Protein AF-A0A9E3K3X7-F1 (afdb_monomer_lite)

Radius of gyration: 11.56 Å; chains: 1; bounding box: 27×23×28 Å

Secondary structure (DSSP, 8-state):
---TT--S---HHHHHHHHHHHHTT--------------THHHHHHHHHHHHH--

Foldseek 3Di:
DPFPPDPDPDDLLVLLVQLLVVLVVVDDDDDDDDDDPPDPCPVSSVVSSVNSNPD

Structure (mmCIF, N/CA/C/O backbone):
data_AF-A0A9E3K3X7-F1
#
_entry.id   AF-A0A9E3K3X7-F1
#
loop_
_atom_site.group_PDB
_atom_site.id
_atom_site.type_symbol
_atom_site.label_atom_id
_atom_site.label_alt_id
_atom_site.label_comp_id
_atom_site.label_asym_id
_atom_site.label_entity_id
_atom_site.label_seq_id
_atom_site.pdbx_PDB_ins_code
_atom_site.Cartn_x
_atom_site.Cartn_y
_atom_site.Cartn_z
_atom_site.occupancy
_atom_site.B_iso_or_equiv
_atom_site.auth_seq_id
_atom_site.auth_comp_id
_atom_site.auth_asym_id
_atom_site.auth_atom_id
_atom_site.pdbx_PDB_model_num
ATOM 1 N N . SER A 1 1 ? 4.111 -2.613 -12.724 1.00 55.97 1 SER A N 1
ATOM 2 C CA . SER A 1 1 ? 4.569 -3.453 -13.854 1.00 55.97 1 SER A CA 1
ATOM 3 C C . SER A 1 1 ? 6.092 -3.426 -13.958 1.00 55.97 1 SER A C 1
ATOM 5 O O . SER A 1 1 ? 6.643 -2.400 -14.325 1.00 55.97 1 SER A O 1
ATOM 7 N N . GLY A 1 2 ? 6.763 -4.523 -13.590 1.00 63.38 2 GLY A N 1
ATOM 8 C CA . GLY A 1 2 ? 8.235 -4.617 -13.557 1.00 63.38 2 GLY A CA 1
ATOM 9 C C . GLY A 1 2 ? 8.760 -5.888 -12.873 1.00 63.38 2 GLY A C 1
ATOM 10 O O . GLY A 1 2 ? 9.870 -6.324 -13.151 1.00 63.38 2 GLY A O 1
ATOM 11 N N . ASP A 1 3 ? 7.942 -6.532 -12.031 1.00 69.25 3 ASP A N 1
ATOM 12 C CA . ASP A 1 3 ? 8.277 -7.823 -11.424 1.00 69.25 3 ASP A CA 1
ATOM 13 C C . ASP A 1 3 ? 8.095 -8.974 -12.441 1.00 69.25 3 ASP A C 1
ATOM 15 O O . ASP A 1 3 ? 6.962 -9.223 -12.864 1.00 69.25 3 ASP A O 1
ATOM 19 N N . PRO A 1 4 ? 9.164 -9.705 -12.816 1.00 67.31 4 PRO A N 1
ATOM 20 C CA . PRO A 1 4 ? 9.101 -10.794 -13.793 1.00 67.31 4 PRO A CA 1
ATOM 21 C C . PRO A 1 4 ? 8.292 -12.012 -13.318 1.00 67.31 4 PRO A C 1
ATOM 23 O O . PRO A 1 4 ? 7.971 -12.879 -14.128 1.00 67.31 4 PRO A O 1
ATOM 26 N N . ARG A 1 5 ? 7.955 -12.095 -12.024 1.00 71.25 5 ARG A N 1
ATOM 27 C CA . ARG A 1 5 ? 7.096 -13.146 -11.450 1.00 71.25 5 ARG A CA 1
ATOM 28 C C . ARG A 1 5 ? 5.653 -12.684 -11.241 1.00 71.25 5 ARG A C 1
ATOM 30 O O . ARG A 1 5 ? 4.821 -13.474 -10.799 1.00 71.25 5 ARG A O 1
ATOM 37 N N . SER A 1 6 ? 5.343 -11.420 -11.533 1.00 75.75 6 SER A N 1
ATOM 38 C CA . SER A 1 6 ? 3.978 -10.915 -11.412 1.00 75.75 6 SER A CA 1
ATOM 39 C C . SER A 1 6 ? 3.132 -11.366 -12.596 1.00 75.75 6 SER A C 1
ATOM 41 O O . SER A 1 6 ? 3.401 -11.013 -13.742 1.00 75.75 6 SER A O 1
ATOM 43 N N . HIS A 1 7 ? 2.048 -12.078 -12.300 1.00 83.69 7 HIS A N 1
ATOM 44 C CA . HIS A 1 7 ? 0.976 -12.366 -13.256 1.00 83.69 7 HIS A CA 1
ATOM 45 C C . HIS A 1 7 ? -0.143 -11.311 -13.223 1.00 83.69 7 HIS A C 1
ATOM 47 O O . HIS A 1 7 ? -1.114 -11.412 -13.970 1.00 83.69 7 HIS A O 1
ATOM 53 N N . PHE A 1 8 ? -0.012 -10.292 -12.367 1.00 81.75 8 PHE A N 1
ATOM 54 C CA . PHE A 1 8 ? -0.986 -9.218 -12.211 1.00 81.75 8 PHE A CA 1
ATOM 55 C C . PHE A 1 8 ? -0.530 -7.949 -12.938 1.00 81.75 8 PHE A C 1
ATOM 57 O O . PHE A 1 8 ? 0.628 -7.535 -12.840 1.00 81.75 8 PHE A O 1
ATOM 64 N N . GLY A 1 9 ? -1.463 -7.309 -13.647 1.00 87.56 9 GLY A N 1
ATOM 65 C CA . GLY A 1 9 ? -1.246 -6.080 -14.417 1.00 87.56 9 GLY A CA 1
ATOM 66 C C . GLY A 1 9 ? -1.325 -4.797 -13.588 1.00 87.56 9 GLY A C 1
ATOM 67 O O . GLY A 1 9 ? -1.834 -3.800 -14.086 1.00 87.56 9 GLY A O 1
ATOM 68 N N . LEU A 1 10 ? -0.874 -4.825 -12.329 1.00 91.12 10 LEU A N 1
ATOM 69 C CA . LEU A 1 10 ? -0.978 -3.675 -11.428 1.00 91.12 10 LEU A CA 1
ATOM 70 C C . LEU A 1 10 ? 0.061 -2.592 -11.761 1.00 91.12 10 LEU A C 1
ATOM 72 O O . LEU A 1 10 ? 1.257 -2.855 -11.982 1.00 91.12 10 LEU A O 1
ATOM 76 N N . SER A 1 11 ? -0.418 -1.357 -11.754 1.00 92.06 11 SER A N 1
ATOM 77 C CA . SER A 1 11 ? 0.352 -0.119 -11.764 1.00 92.06 11 SER A CA 1
ATOM 78 C C . SER A 1 11 ? 0.589 0.374 -10.332 1.00 92.06 11 SER A C 1
ATOM 80 O O . SER A 1 11 ? -0.090 -0.051 -9.399 1.00 92.06 11 SER A O 1
ATOM 82 N N . SER A 1 12 ? 1.542 1.289 -10.130 1.00 92.56 12 SER A N 1
ATOM 83 C CA . SER A 1 12 ? 1.824 1.822 -8.7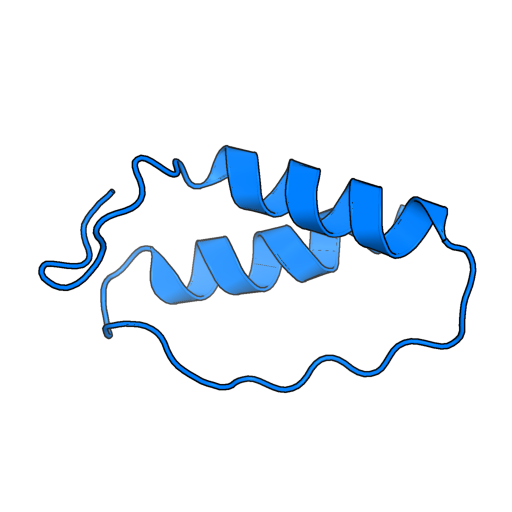88 1.00 92.56 12 SER A CA 1
ATOM 84 C C . SER A 1 12 ? 0.620 2.531 -8.160 1.00 92.56 12 SER A C 1
ATOM 86 O O . SER A 1 12 ? 0.422 2.428 -6.952 1.00 92.56 12 SER A O 1
ATOM 88 N N . GLY A 1 13 ? -0.221 3.190 -8.965 1.00 95.00 13 GLY A N 1
ATOM 89 C CA . GLY A 1 13 ? -1.439 3.846 -8.478 1.00 95.00 13 GLY A CA 1
ATOM 90 C C . GLY A 1 13 ? -2.483 2.871 -7.924 1.00 95.00 13 GLY A C 1
ATOM 91 O O . GLY A 1 13 ? -3.247 3.232 -7.035 1.00 95.00 13 GLY A O 1
ATOM 92 N N . ASP A 1 14 ? -2.481 1.612 -8.371 1.00 96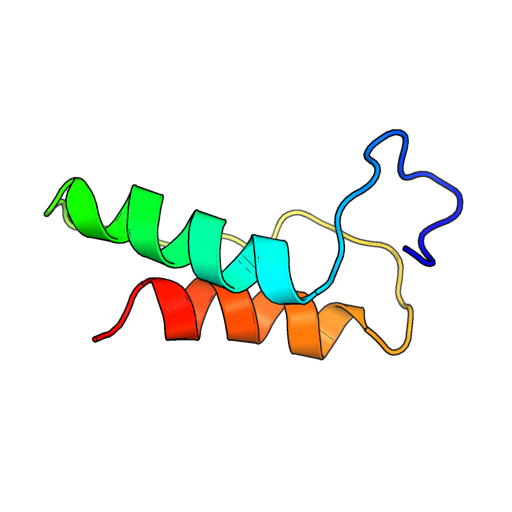.69 14 ASP A N 1
ATOM 93 C CA . ASP A 1 14 ? -3.422 0.607 -7.866 1.00 96.69 14 ASP A CA 1
ATOM 94 C C . ASP A 1 14 ? -3.151 0.242 -6.400 1.00 96.69 14 ASP A C 1
ATOM 96 O O . ASP A 1 14 ? -4.070 -0.148 -5.681 1.00 96.69 14 ASP A O 1
ATOM 100 N N . PHE A 1 15 ? -1.914 0.412 -5.925 1.00 96.62 15 PHE A N 1
ATOM 101 C CA . PHE A 1 15 ? -1.559 0.151 -4.530 1.00 96.62 15 PHE A CA 1
ATOM 102 C C . PHE A 1 15 ? -2.170 1.176 -3.563 1.00 96.62 15 PHE A C 1
ATOM 104 O O . PHE A 1 15 ? -2.581 0.779 -2.475 1.00 96.62 15 PHE A O 1
ATOM 111 N N . LEU A 1 16 ? -2.364 2.433 -3.991 1.00 98.12 16 LEU A N 1
ATOM 112 C CA . LEU A 1 16 ? -3.144 3.426 -3.231 1.00 98.12 16 LEU A CA 1
ATOM 113 C C . LEU A 1 16 ? -4.591 2.949 -3.067 1.00 98.12 16 LEU A C 1
ATOM 115 O O . LEU A 1 16 ? -5.118 2.874 -1.960 1.00 98.12 16 LEU A O 1
ATOM 119 N N . ARG A 1 17 ? -5.211 2.512 -4.170 1.00 98.00 17 ARG A N 1
ATOM 120 C CA . ARG A 1 17 ? -6.587 1.992 -4.181 1.00 98.00 17 ARG A CA 1
ATOM 121 C C . ARG A 1 17 ? -6.753 0.757 -3.287 1.00 98.00 17 ARG A C 1
ATOM 123 O O . ARG A 1 17 ? -7.825 0.542 -2.719 1.00 98.00 17 ARG A O 1
ATOM 130 N N . ILE A 1 18 ? -5.722 -0.085 -3.197 1.00 97.75 18 ILE A N 1
ATOM 131 C CA . ILE A 1 18 ? -5.695 -1.235 -2.286 1.00 97.75 18 ILE A CA 1
ATOM 132 C C . ILE A 1 18 ? -5.683 -0.751 -0.833 1.00 97.75 18 ILE A C 1
ATOM 134 O O . ILE A 1 18 ? -6.520 -1.216 -0.058 1.00 97.75 18 ILE A O 1
ATOM 138 N N . GLY A 1 19 ? -4.805 0.197 -0.489 1.00 98.19 19 GLY A N 1
ATOM 139 C CA . GLY A 1 19 ? -4.764 0.829 0.833 1.00 98.19 19 GLY A CA 1
ATOM 140 C C . GLY A 1 19 ? -6.125 1.389 1.253 1.00 98.19 19 GLY A C 1
ATOM 141 O O . GLY A 1 19 ? -6.654 0.995 2.292 1.00 98.19 19 GLY A O 1
ATOM 142 N N . GLU A 1 20 ? -6.757 2.184 0.382 1.00 98.31 20 GLU A N 1
ATOM 143 C CA . GLU A 1 20 ? -8.075 2.793 0.629 1.00 98.31 20 GLU A CA 1
ATOM 144 C C . GLU A 1 20 ? -9.151 1.743 0.935 1.00 98.31 20 GLU A C 1
ATOM 146 O O . GLU A 1 20 ? -9.986 1.910 1.827 1.00 98.31 20 GLU A O 1
ATOM 151 N N . ARG A 1 21 ? -9.151 0.634 0.183 1.00 98.12 21 ARG A N 1
ATOM 152 C CA . ARG A 1 21 ? -10.126 -0.451 0.362 1.00 98.12 21 ARG A CA 1
ATOM 153 C C . ARG A 1 21 ? -9.931 -1.197 1.674 1.00 98.12 21 ARG A C 1
ATOM 155 O O . ARG A 1 21 ? -10.924 -1.6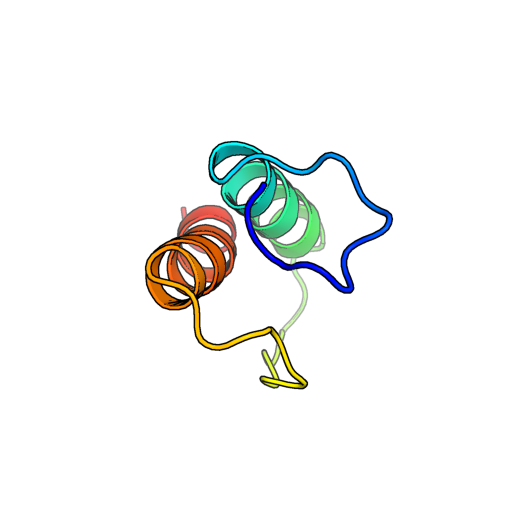23 2.258 1.00 98.12 21 ARG A O 1
ATOM 162 N N . ILE A 1 22 ? -8.688 -1.370 2.118 1.00 98.25 22 ILE A N 1
ATOM 163 C CA . ILE A 1 22 ? -8.392 -1.966 3.425 1.00 98.25 22 ILE A CA 1
ATOM 164 C C . ILE A 1 22 ? -8.821 -0.990 4.531 1.00 98.25 22 ILE A C 1
ATOM 166 O O . ILE A 1 22 ? -9.523 -1.398 5.455 1.00 98.25 22 ILE A O 1
ATOM 170 N N . GLY A 1 23 ? -8.488 0.299 4.401 1.00 97.56 23 GLY A N 1
ATOM 171 C CA . GLY A 1 23 ? -8.843 1.349 5.364 1.00 97.56 23 GLY A CA 1
ATOM 172 C C . GLY A 1 23 ? -10.351 1.512 5.552 1.00 97.56 23 GLY A C 1
ATOM 173 O O . GLY A 1 23 ? -10.825 1.660 6.679 1.00 97.56 23 GLY A O 1
ATOM 174 N N . TYR A 1 24 ? -11.129 1.363 4.475 1.00 97.94 24 TYR A N 1
ATOM 175 C CA . TYR A 1 24 ? -12.596 1.394 4.510 1.00 97.94 24 TYR A CA 1
ATOM 176 C C . TYR A 1 24 ? -13.221 0.382 5.489 1.00 97.94 24 TYR A C 1
ATOM 178 O O . TYR A 1 24 ? -14.335 0.596 5.964 1.00 97.94 24 TYR A O 1
ATOM 186 N N . LEU A 1 25 ? -12.524 -0.710 5.822 1.00 97.44 25 LEU A N 1
ATOM 187 C CA . LEU A 1 25 ? -13.024 -1.706 6.773 1.00 97.44 25 LEU A CA 1
ATOM 188 C C . LEU A 1 25 ? -13.072 -1.184 8.219 1.00 97.44 25 LEU A C 1
ATOM 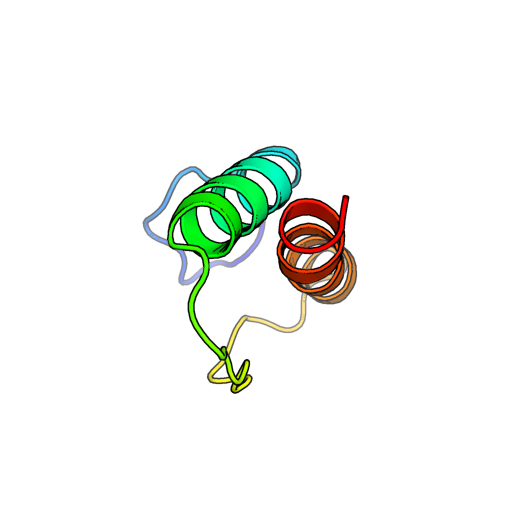190 O O . LEU A 1 25 ? -13.816 -1.739 9.025 1.00 97.44 25 LEU A O 1
ATOM 194 N N . GLY A 1 26 ? -12.305 -0.141 8.562 1.00 96.38 26 GLY A N 1
ATOM 195 C CA . GLY A 1 26 ? -12.339 0.487 9.888 1.00 96.38 26 GLY A CA 1
ATOM 196 C C . GLY A 1 26 ? -11.875 -0.417 11.037 1.00 96.38 26 GLY A C 1
ATOM 197 O O . GLY A 1 26 ? -12.320 -0.247 12.172 1.00 96.38 26 GLY A O 1
ATOM 198 N N . LEU A 1 27 ? -11.013 -1.400 10.754 1.00 97.81 27 LEU A N 1
ATOM 199 C CA . LEU A 1 27 ? -10.5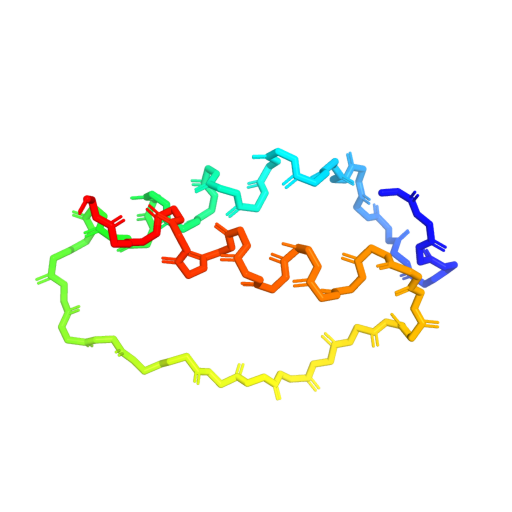21 -2.373 11.733 1.00 97.81 27 LEU A CA 1
ATOM 200 C C . LEU A 1 27 ? -9.073 -2.077 12.156 1.00 97.81 27 LEU A C 1
ATOM 202 O O . LEU A 1 27 ? -8.273 -1.640 11.323 1.00 97.81 27 LEU A O 1
ATOM 206 N N . PRO A 1 28 ? -8.687 -2.390 13.411 1.00 97.69 28 PRO A N 1
ATOM 207 C CA . PRO A 1 28 ? -7.281 -2.428 13.803 1.00 97.69 28 PRO A CA 1
ATOM 208 C C . PRO A 1 28 ? -6.505 -3.367 12.873 1.00 97.69 28 PRO A C 1
ATOM 210 O O . PRO A 1 28 ? -6.806 -4.558 12.795 1.00 97.69 28 PRO A O 1
ATOM 213 N N . THR A 1 29 ? -5.531 -2.820 12.148 1.00 97.75 29 THR A N 1
ATOM 214 C CA . THR A 1 29 ? -4.838 -3.515 11.056 1.00 97.75 29 THR A CA 1
ATOM 215 C C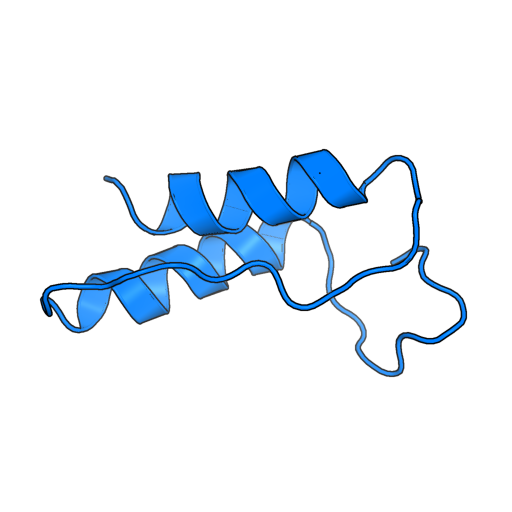 . THR A 1 29 ? -3.337 -3.535 11.316 1.00 97.75 29 THR A C 1
ATOM 217 O O . THR A 1 29 ? -2.754 -2.525 11.702 1.00 97.75 29 THR A O 1
ATOM 220 N N . VAL A 1 30 ? -2.707 -4.689 11.095 1.00 98.06 30 VAL A N 1
ATOM 221 C CA . VAL A 1 30 ? -1.247 -4.848 11.093 1.00 98.06 30 VAL A CA 1
ATOM 222 C C . VAL A 1 30 ? -0.817 -5.199 9.675 1.00 98.06 30 VAL A C 1
ATOM 224 O O . VAL A 1 30 ? -1.317 -6.166 9.103 1.00 98.06 30 VAL A O 1
ATOM 227 N N . PHE A 1 31 ? 0.124 -4.437 9.120 1.00 97.44 31 PHE A N 1
ATOM 228 C CA . PHE A 1 31 ? 0.738 -4.743 7.831 1.00 97.44 31 PHE A CA 1
ATOM 229 C C . PHE A 1 31 ? 1.984 -5.607 8.033 1.00 97.44 31 PHE A C 1
ATOM 231 O O . PHE A 1 31 ? 2.891 -5.241 8.781 1.00 97.44 31 PHE A O 1
ATOM 238 N N . VAL A 1 32 ? 2.031 -6.751 7.351 1.00 97.25 32 VAL A N 1
ATOM 239 C CA . VAL A 1 32 ? 3.176 -7.670 7.340 1.00 97.25 32 VAL A CA 1
ATOM 240 C C . VAL A 1 32 ? 3.748 -7.699 5.928 1.00 97.25 32 VAL A C 1
ATOM 242 O O . VAL A 1 32 ? 3.022 -7.927 4.961 1.00 97.25 32 VAL A O 1
ATOM 245 N N . PHE A 1 33 ? 5.046 -7.433 5.794 1.00 94.44 33 PHE A N 1
ATOM 246 C CA . PHE A 1 33 ? 5.721 -7.492 4.502 1.00 94.44 33 PHE A CA 1
ATOM 247 C C . PHE A 1 33 ? 6.089 -8.942 4.166 1.00 94.44 33 PHE A C 1
ATOM 249 O O . PHE A 1 33 ? 6.984 -9.510 4.786 1.00 94.44 33 PHE A O 1
ATOM 256 N N . GLU A 1 34 ? 5.400 -9.526 3.184 1.00 92.12 34 GLU A N 1
ATOM 257 C CA . GLU A 1 34 ? 5.608 -10.918 2.755 1.00 92.12 34 GLU A CA 1
ATOM 258 C C . GLU A 1 34 ? 6.681 -11.041 1.662 1.00 92.12 34 GLU A C 1
ATOM 260 O O . GLU A 1 34 ? 7.623 -11.825 1.767 1.00 92.12 34 GLU A O 1
ATOM 265 N N . GLY A 1 35 ? 6.556 -10.264 0.583 1.00 85.69 35 GLY A N 1
ATOM 266 C CA . GLY A 1 35 ? 7.469 -10.355 -0.550 1.00 85.69 35 GLY A CA 1
ATOM 267 C C . GLY A 1 35 ? 7.188 -9.354 -1.667 1.00 85.69 35 GLY A C 1
ATOM 268 O O . GLY A 1 35 ? 6.295 -8.517 -1.589 1.00 85.69 35 GLY A O 1
ATOM 269 N N . GLY A 1 36 ? 7.990 -9.461 -2.722 1.00 84.75 36 GLY A N 1
ATOM 270 C CA . GLY A 1 36 ? 8.007 -8.579 -3.887 1.00 84.75 36 GLY A CA 1
ATOM 271 C C . GLY A 1 36 ? 9.412 -8.595 -4.478 1.00 84.75 36 GLY A C 1
ATOM 272 O O . GLY A 1 36 ? 10.389 -8.663 -3.730 1.00 84.75 36 GLY A O 1
ATOM 273 N N . SER A 1 37 ? 9.551 -8.632 -5.804 1.00 84.06 37 SER A N 1
ATOM 274 C CA . SER A 1 37 ? 10.891 -8.572 -6.401 1.00 84.06 37 SER A CA 1
ATOM 275 C C . SER A 1 37 ? 11.554 -7.227 -6.093 1.00 84.06 37 SER A C 1
ATOM 277 O O . SER A 1 37 ? 10.887 -6.194 -6.080 1.00 84.06 37 SER A O 1
ATOM 279 N N . VAL A 1 38 ? 12.871 -7.237 -5.853 1.00 84.25 38 VAL A N 1
ATOM 280 C CA . VAL A 1 38 ? 13.661 -6.022 -5.591 1.00 84.25 38 VAL A CA 1
ATOM 281 C C . VAL A 1 38 ? 13.823 -5.246 -6.898 1.00 84.25 38 VAL A C 1
ATOM 283 O O . VAL A 1 38 ? 14.822 -5.363 -7.602 1.00 84.25 38 VAL A O 1
ATOM 286 N N . VAL A 1 39 ? 12.781 -4.500 -7.242 1.00 84.69 39 VAL A N 1
ATOM 287 C CA . VAL A 1 39 ? 12.709 -3.586 -8.381 1.00 84.69 39 VAL A CA 1
ATOM 288 C C . VAL A 1 39 ? 12.573 -2.153 -7.858 1.00 84.69 39 VAL A C 1
ATOM 290 O O . VAL A 1 39 ? 12.135 -1.975 -6.716 1.00 84.69 39 VAL A O 1
ATOM 293 N N . PRO A 1 40 ? 12.936 -1.123 -8.645 1.00 86.00 40 PRO A N 1
ATOM 294 C CA . PRO A 1 40 ? 12.871 0.273 -8.202 1.00 86.00 40 PRO A CA 1
ATOM 295 C C . PRO A 1 40 ? 11.503 0.684 -7.638 1.00 86.00 40 PRO A C 1
ATOM 297 O O . PRO A 1 40 ? 11.422 1.491 -6.716 1.00 86.00 40 PRO A O 1
ATOM 300 N N . GLU A 1 41 ? 10.425 0.089 -8.147 1.00 89.50 41 GLU A N 1
ATOM 301 C CA . GLU A 1 41 ? 9.052 0.407 -7.764 1.00 89.50 41 GLU A CA 1
ATOM 302 C C . GLU A 1 41 ? 8.609 -0.260 -6.453 1.00 89.50 41 GLU A C 1
ATOM 304 O O . GLU A 1 41 ? 7.545 0.084 -5.944 1.00 89.50 41 GLU A O 1
ATOM 309 N N . LEU A 1 42 ? 9.378 -1.203 -5.888 1.00 90.94 42 LEU A N 1
ATOM 310 C CA . LEU A 1 42 ? 8.967 -1.955 -4.695 1.00 90.94 42 LEU A CA 1
ATOM 311 C C . LEU A 1 42 ? 8.659 -1.021 -3.520 1.00 90.94 42 LEU A C 1
ATOM 313 O O . LEU A 1 42 ? 7.596 -1.130 -2.916 1.00 90.94 42 LEU A O 1
ATOM 317 N N . GLY A 1 43 ? 9.566 -0.083 -3.233 1.00 92.88 43 GLY A N 1
ATOM 318 C CA . GLY A 1 43 ? 9.387 0.880 -2.145 1.00 92.88 43 GLY A CA 1
ATOM 319 C C . GLY A 1 43 ? 8.162 1.768 -2.357 1.00 92.88 43 GLY A C 1
ATOM 320 O O . GLY A 1 43 ? 7.358 1.921 -1.445 1.00 92.88 43 GLY A O 1
ATOM 321 N N . ILE A 1 44 ? 7.978 2.273 -3.580 1.00 94.94 44 ILE A N 1
ATOM 322 C CA . ILE A 1 44 ? 6.825 3.107 -3.951 1.00 94.94 44 ILE A CA 1
ATOM 323 C C . ILE A 1 44 ? 5.522 2.331 -3.751 1.00 94.94 44 ILE A C 1
ATOM 325 O O . ILE A 1 44 ? 4.599 2.833 -3.129 1.00 94.94 44 ILE A O 1
ATOM 329 N N . ASN A 1 45 ? 5.445 1.089 -4.230 1.00 95.12 45 ASN A N 1
ATOM 330 C CA . ASN A 1 45 ? 4.226 0.290 -4.120 1.00 95.12 45 ASN A CA 1
ATOM 331 C C . ASN A 1 45 ? 3.888 -0.043 -2.660 1.00 95.12 45 ASN A C 1
ATOM 333 O O . ASN A 1 45 ? 2.717 -0.017 -2.295 1.00 95.12 45 ASN A O 1
ATOM 337 N N . VAL A 1 46 ? 4.895 -0.330 -1.826 1.00 96.06 46 VAL A N 1
ATOM 338 C CA . VAL A 1 46 ? 4.697 -0.563 -0.385 1.00 96.06 46 VAL A CA 1
ATOM 339 C C . VAL A 1 46 ? 4.175 0.697 0.297 1.00 96.06 46 VAL A C 1
ATOM 341 O O . VAL A 1 46 ? 3.164 0.628 0.991 1.00 96.06 46 VAL A O 1
ATOM 344 N N . VAL A 1 47 ? 4.823 1.844 0.071 1.00 96.62 47 VAL A N 1
ATOM 345 C CA . VAL A 1 47 ? 4.397 3.128 0.648 1.00 96.62 47 VAL A CA 1
ATOM 346 C C . VAL A 1 47 ? 2.994 3.495 0.176 1.00 96.62 47 VAL A C 1
ATOM 348 O O . VAL A 1 47 ? 2.171 3.847 1.006 1.00 96.62 47 VAL A O 1
ATOM 351 N N . ASN A 1 48 ? 2.666 3.294 -1.100 1.00 97.56 48 ASN A N 1
ATOM 352 C CA . ASN A 1 48 ? 1.333 3.563 -1.636 1.00 97.56 48 ASN A CA 1
ATOM 353 C C . ASN A 1 48 ? 0.226 2.760 -0.933 1.00 97.56 48 ASN A C 1
ATOM 355 O O . ASN A 1 48 ? -0.875 3.272 -0.766 1.00 97.56 48 ASN A O 1
ATOM 359 N N . VAL A 1 49 ? 0.475 1.516 -0.504 1.00 97.88 49 VAL A N 1
ATOM 360 C CA . VAL A 1 49 ? -0.525 0.782 0.297 1.00 97.88 49 VAL A CA 1
ATOM 361 C C . VAL A 1 49 ? -0.755 1.469 1.641 1.00 97.88 49 VAL A C 1
ATOM 363 O O . VAL A 1 49 ? -1.898 1.579 2.076 1.00 97.88 49 VAL A O 1
ATOM 366 N N . LEU A 1 50 ? 0.317 1.922 2.292 1.00 97.81 50 LEU A N 1
ATOM 367 C CA . LEU A 1 50 ? 0.245 2.573 3.599 1.00 97.81 50 LEU A CA 1
ATOM 368 C C . LEU A 1 50 ? -0.385 3.970 3.497 1.00 97.81 50 LEU A C 1
ATOM 370 O O . LEU A 1 50 ? -1.307 4.269 4.245 1.00 97.81 50 LEU A O 1
ATOM 374 N N . GLU A 1 51 ? 0.029 4.777 2.519 1.00 97.75 51 GLU A N 1
ATOM 375 C CA . GLU A 1 51 ? -0.553 6.097 2.241 1.00 97.75 51 GLU A CA 1
ATOM 376 C C . GLU A 1 51 ? -2.015 6.001 1.800 1.00 97.75 51 GLU A C 1
ATOM 378 O O . GLU A 1 51 ? -2.820 6.839 2.168 1.00 97.75 51 GLU A O 1
ATOM 383 N N . GLY A 1 52 ? -2.403 4.975 1.040 1.00 97.81 52 GLY A N 1
ATOM 384 C CA . GLY A 1 52 ? -3.815 4.773 0.709 1.00 97.81 52 GLY A CA 1
ATOM 385 C C . GLY A 1 52 ? -4.664 4.379 1.924 1.00 97.81 52 GLY A C 1
ATOM 386 O O . GLY A 1 52 ? -5.872 4.602 1.928 1.00 97.81 52 GLY A O 1
ATOM 387 N N . PHE A 1 53 ? -4.056 3.752 2.935 1.00 98.25 53 PHE A N 1
ATOM 388 C CA . PHE A 1 53 ? -4.736 3.325 4.158 1.00 98.25 53 PHE A CA 1
ATOM 389 C C . PHE A 1 53 ? -4.917 4.474 5.164 1.00 98.25 53 PHE A C 1
ATOM 391 O O . PHE A 1 53 ? -5.941 4.513 5.850 1.00 98.25 53 PHE A O 1
ATOM 398 N N . GLU A 1 54 ? -3.950 5.393 5.254 1.00 86.75 54 GLU A N 1
ATOM 399 C CA . GLU A 1 54 ? -3.989 6.572 6.129 1.00 86.75 54 GLU A CA 1
ATOM 400 C C . GLU A 1 54 ? -4.539 7.808 5.379 1.00 86.75 54 GLU A C 1
ATOM 402 O O . GLU A 1 54 ? -3.896 8.270 4.442 1.00 86.75 54 GLU A O 1
ATOM 407 N N . PRO A 1 55 ? -5.714 8.358 5.748 1.00 62.03 55 PRO A N 1
ATOM 408 C CA . PRO A 1 55 ? -6.265 9.559 5.110 1.00 62.03 55 PRO A CA 1
ATOM 409 C C . PRO A 1 55 ? -5.526 10.860 5.458 1.00 62.03 55 PRO A C 1
ATOM 411 O O . PRO A 1 55 ? -4.988 10.969 6.585 1.00 62.03 55 PRO A O 1
#

pLDDT: mean 90.36, std 10.54, range [55.97, 98.31]

Sequence (55 aa):
SGDPRSHFGLSSGDFLRIGERIGYLGLPTVFVFEGGSVVPELGINVVNVLEGFEP